Protein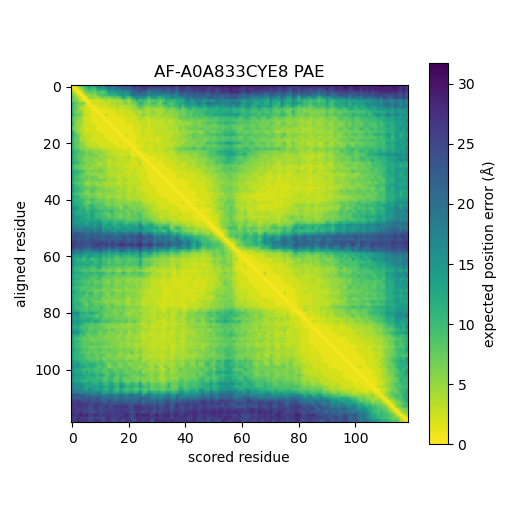 AF-A0A833CYE8-F1 (afdb_monomer)

Solvent-accessible surface area (backbone atoms only — not comparable to full-atom values): 6401 Å² total; per-residue (Å²): 132,84,79,80,53,66,69,59,53,53,52,55,50,51,53,53,52,52,51,49,37,68,75,40,50,71,65,41,51,54,53,53,44,48,51,52,17,51,49,28,34,54,51,10,51,51,29,41,57,52,22,69,75,35,73,89,45,100,53,28,69,58,36,37,53,52,10,52,49,26,33,54,49,11,53,47,28,62,74,38,51,77,55,42,53,48,51,54,49,51,51,49,50,52,51,52,50,53,49,51,51,50,51,53,54,51,53,58,54,52,54,68,72,52,73,80,72,82,124

pLDDT: mean 85.31, std 11.86, range [49.38, 97.56]

Foldseek 3Di:
DDPDDPVVVVVVVVVVVVVVCVVCVPVVLLVVLLVQLVVLLVQLVVLCVVLVVPVPDPCNVVSNVSSVVSNVSSVVCNVCVVVSSVVVVVVVVVVVVVVVVVVVVVVVVVVVVCPPPPD

Nearest PDB structures (foldseek):
  6grj-assembly1_E  TM=7.803E-01  e=1.130E+00  Aeromonas hydrophila
  6grj-assembly1_C  TM=7.762E-01  e=1.433E+00  Aeromonas hydrophila

Radius of gyration: 23.5 Å; Cα contacts (8 Å, |Δi|>4): 65; chains: 1; bounding box: 51×56×57 Å

Mean predicted aligned error: 8.98 Å

Sequence (119 aa):
MKKINISNITGVLFIILGALSIACPFYSSLGIEAFFGALFLFGGIFHLFGSFEEKQRDGYIWNFVVGVLYIIAGVYLLSHPLIGLLFLTILLIALFYAQGILTIIFGFQQRKETQYWVW

Structure (mmCIF, N/CA/C/O backbone):
data_AF-A0A833CYE8-F1
#
_entry.id   AF-A0A833CYE8-F1
#
loop_
_atom_site.group_PDB
_atom_site.id
_atom_site.type_symbol
_atom_site.label_atom_id
_atom_site.label_alt_id
_atom_site.label_comp_id
_atom_site.label_asym_id
_atom_site.label_entity_id
_atom_site.label_seq_id
_atom_site.pdbx_PDB_ins_code
_atom_site.Cartn_x
_atom_site.Cartn_y
_atom_site.Cartn_z
_atom_site.occupancy
_atom_site.B_iso_or_equiv
_atom_site.auth_seq_id
_atom_site.auth_comp_id
_atom_site.auth_asym_id
_atom_site.auth_atom_id
_atom_site.pdbx_PDB_model_num
ATOM 1 N N . MET A 1 1 ? 35.096 -15.757 -27.387 1.00 49.38 1 MET A N 1
ATOM 2 C CA . MET A 1 1 ? 33.702 -15.257 -27.320 1.00 49.38 1 MET A CA 1
ATOM 3 C C . MET A 1 1 ? 33.275 -15.239 -25.855 1.00 49.38 1 MET A C 1
ATOM 5 O O . MET A 1 1 ? 33.282 -16.287 -25.225 1.00 49.38 1 MET A O 1
ATOM 9 N N . LYS A 1 2 ? 33.034 -14.058 -25.270 1.00 63.94 2 LYS A N 1
ATOM 10 C CA . LYS A 1 2 ? 32.739 -13.886 -23.834 1.00 63.94 2 LYS A CA 1
ATOM 11 C C . LYS A 1 2 ? 31.308 -14.383 -23.570 1.00 63.94 2 LYS A C 1
ATOM 13 O O . LYS A 1 2 ? 30.372 -13.794 -24.100 1.00 63.94 2 LYS A O 1
ATOM 18 N N . LYS A 1 3 ? 31.133 -15.482 -22.821 1.00 65.00 3 LYS A N 1
ATOM 19 C CA . LYS A 1 3 ? 29.796 -15.972 -22.432 1.00 65.00 3 LYS A CA 1
ATOM 20 C C . LYS A 1 3 ? 29.113 -14.888 -21.600 1.00 65.00 3 LYS A C 1
ATOM 22 O O . LYS A 1 3 ? 29.616 -14.514 -20.542 1.00 65.00 3 LYS A O 1
ATOM 27 N N . ILE A 1 4 ? 27.999 -14.362 -22.096 1.00 73.44 4 ILE A N 1
ATOM 28 C CA . ILE A 1 4 ? 27.175 -13.426 -21.339 1.00 73.44 4 ILE A CA 1
ATOM 29 C C . ILE A 1 4 ? 26.468 -14.245 -20.255 1.00 73.44 4 ILE A C 1
ATOM 31 O O . ILE A 1 4 ? 25.712 -15.166 -20.557 1.00 73.44 4 ILE A O 1
ATOM 35 N N . ASN A 1 5 ? 26.772 -13.950 -18.992 1.00 82.81 5 ASN A N 1
ATOM 36 C CA . ASN A 1 5 ? 26.171 -14.627 -17.849 1.00 82.81 5 ASN A CA 1
ATOM 37 C C . ASN A 1 5 ? 24.748 -14.108 -17.627 1.00 82.81 5 ASN A C 1
ATOM 39 O O . ASN A 1 5 ? 24.531 -12.897 -17.594 1.00 82.81 5 ASN A O 1
ATOM 43 N N . ILE A 1 6 ? 23.802 -15.026 -17.413 1.00 86.62 6 ILE A N 1
ATOM 44 C CA . ILE A 1 6 ? 22.384 -14.726 -17.157 1.00 86.62 6 ILE A CA 1
ATOM 45 C C . ILE A 1 6 ? 22.202 -13.699 -16.033 1.00 86.62 6 ILE A C 1
ATOM 47 O O . ILE A 1 6 ? 21.418 -12.775 -16.197 1.00 86.62 6 ILE A O 1
ATOM 51 N N . SER A 1 7 ? 22.998 -13.777 -14.959 1.00 85.06 7 SER A N 1
ATOM 52 C CA . SER A 1 7 ? 22.949 -12.814 -13.846 1.00 85.06 7 SER A CA 1
ATOM 53 C C . SER A 1 7 ? 23.147 -11.357 -14.297 1.00 85.06 7 SER A C 1
ATOM 55 O O . SER A 1 7 ? 22.404 -10.467 -13.886 1.00 85.06 7 SER A O 1
ATOM 57 N N . ASN A 1 8 ? 24.086 -11.110 -15.217 1.00 88.69 8 ASN A N 1
ATOM 58 C CA . ASN A 1 8 ? 24.363 -9.758 -15.705 1.00 88.69 8 ASN A CA 1
ATOM 59 C C . ASN A 1 8 ? 23.216 -9.229 -16.577 1.00 88.69 8 ASN A C 1
ATOM 61 O O . ASN A 1 8 ? 22.902 -8.045 -16.514 1.00 88.69 8 ASN A O 1
ATOM 65 N N . ILE A 1 9 ? 22.582 -10.100 -17.369 1.00 91.75 9 ILE A N 1
ATOM 66 C CA . ILE A 1 9 ? 21.418 -9.737 -18.190 1.00 91.75 9 ILE A CA 1
ATOM 67 C C . ILE A 1 9 ? 20.241 -9.383 -17.282 1.00 91.75 9 ILE A C 1
ATOM 69 O O . ILE A 1 9 ? 19.629 -8.336 -17.469 1.00 91.75 9 ILE A O 1
ATOM 73 N N . THR A 1 10 ? 19.961 -10.210 -16.272 1.00 92.88 10 THR A N 1
ATOM 74 C CA . THR A 1 10 ? 18.890 -9.955 -15.302 1.00 92.88 10 THR A CA 1
ATOM 75 C C . THR A 1 10 ? 19.126 -8.641 -14.553 1.00 92.88 10 THR A C 1
ATOM 77 O O . THR A 1 10 ? 18.194 -7.858 -14.386 1.00 92.88 10 THR A O 1
ATOM 80 N N . GLY A 1 11 ? 20.371 -8.352 -14.157 1.00 92.81 11 GLY A N 1
ATOM 81 C CA . GLY A 1 11 ? 20.734 -7.093 -13.502 1.00 92.81 11 GLY A CA 1
ATOM 82 C C . GLY A 1 11 ? 20.474 -5.866 -14.380 1.00 92.81 11 GLY A C 1
ATOM 83 O O . GLY A 1 11 ? 19.814 -4.927 -13.943 1.00 92.81 11 GLY A O 1
ATOM 84 N N . VAL A 1 12 ? 20.924 -5.890 -15.640 1.00 94.81 12 VAL A N 1
ATOM 85 C CA . VAL A 1 12 ? 20.658 -4.800 -16.597 1.00 94.81 12 VAL A CA 1
ATOM 86 C C . VAL A 1 12 ? 19.156 -4.645 -16.850 1.00 94.81 12 VAL A C 1
ATOM 88 O O . VAL A 1 12 ? 18.655 -3.523 -16.888 1.00 94.81 12 VAL A O 1
ATOM 91 N N . LEU A 1 13 ? 18.422 -5.755 -16.957 1.00 94.81 13 LEU A N 1
ATOM 92 C CA . LEU A 1 13 ? 16.974 -5.741 -17.146 1.00 94.81 13 LEU A CA 1
ATOM 93 C C . LEU A 1 13 ? 16.255 -5.064 -15.969 1.00 94.81 13 LEU A C 1
ATOM 95 O O . LEU A 1 13 ? 15.425 -4.188 -16.193 1.00 94.81 13 LEU A O 1
ATOM 99 N N . PHE A 1 14 ? 16.603 -5.405 -14.724 1.00 94.38 14 PHE A N 1
ATOM 100 C CA . PHE A 1 14 ? 16.017 -4.772 -13.538 1.00 94.38 14 PHE A CA 1
ATOM 101 C C . PHE A 1 14 ? 16.328 -3.280 -13.438 1.00 94.38 14 PHE A C 1
ATOM 103 O O . PHE A 1 14 ? 15.458 -2.517 -13.029 1.00 94.38 14 PHE A O 1
ATOM 110 N N . ILE A 1 15 ? 17.528 -2.847 -13.837 1.00 95.56 15 ILE A N 1
ATOM 111 C CA . ILE A 1 15 ? 17.878 -1.419 -13.871 1.00 95.56 15 ILE A CA 1
ATOM 112 C C . ILE A 1 15 ? 16.962 -0.672 -14.846 1.00 95.56 15 ILE A C 1
ATOM 114 O O . ILE A 1 15 ? 16.413 0.371 -14.497 1.00 95.56 15 ILE A O 1
ATOM 118 N N . ILE A 1 16 ? 16.760 -1.219 -16.047 1.00 95.88 16 ILE A N 1
ATOM 119 C CA . ILE A 1 16 ? 15.892 -0.616 -17.067 1.00 95.88 16 ILE A CA 1
ATOM 120 C C . ILE A 1 16 ? 14.437 -0.586 -16.589 1.00 95.88 16 ILE A C 1
ATOM 122 O O . ILE A 1 16 ? 13.782 0.449 -16.693 1.00 95.88 16 ILE A O 1
ATOM 126 N N . LEU A 1 17 ? 13.942 -1.690 -16.023 1.00 93.31 17 LEU A N 1
ATOM 127 C CA . LEU A 1 17 ? 12.590 -1.769 -15.466 1.00 93.31 17 LEU A CA 1
ATOM 128 C C . LEU A 1 17 ? 12.392 -0.775 -14.315 1.00 93.31 17 LEU A C 1
ATOM 130 O O . LEU A 1 17 ? 11.395 -0.064 -14.295 1.00 93.31 17 LEU A O 1
ATOM 134 N N . GLY A 1 18 ? 13.354 -0.666 -13.398 1.00 91.81 18 GLY A N 1
ATOM 135 C CA . GLY A 1 18 ? 13.313 0.304 -12.304 1.00 91.81 18 GLY A CA 1
ATOM 136 C C . GLY A 1 18 ? 13.320 1.751 -12.801 1.00 91.81 18 GLY A C 1
ATOM 137 O O . GLY A 1 18 ? 12.536 2.570 -12.325 1.00 91.81 18 GLY A O 1
ATOM 138 N N . ALA A 1 19 ? 14.145 2.064 -13.804 1.00 95.50 19 ALA A N 1
ATOM 139 C CA . ALA A 1 19 ? 14.166 3.385 -14.426 1.00 95.50 19 ALA A CA 1
ATOM 140 C C . ALA A 1 19 ? 12.829 3.717 -15.114 1.00 95.50 19 ALA A C 1
ATOM 142 O O . ALA A 1 19 ? 12.313 4.822 -14.947 1.00 95.50 19 ALA A O 1
ATOM 143 N N . LEU A 1 20 ? 12.234 2.756 -15.829 1.00 94.00 20 LEU A N 1
ATOM 144 C CA . LEU A 1 20 ? 10.904 2.897 -16.430 1.00 94.00 20 LEU A CA 1
ATOM 145 C C . LEU A 1 20 ? 9.816 3.112 -15.371 1.00 94.00 20 LEU A C 1
ATOM 147 O O . LEU A 1 20 ? 8.956 3.971 -15.555 1.00 94.00 20 LEU A O 1
ATOM 151 N N . SER A 1 21 ? 9.882 2.400 -14.243 1.00 92.56 21 SER A N 1
ATOM 152 C CA . SER A 1 21 ? 8.952 2.585 -13.126 1.00 92.56 21 SER A CA 1
ATOM 153 C C . SER A 1 21 ? 9.010 4.000 -12.540 1.00 92.56 21 SER A C 1
ATOM 155 O O . SER A 1 21 ? 7.973 4.562 -12.185 1.00 92.56 21 SER A O 1
ATOM 157 N N . ILE A 1 22 ? 10.201 4.602 -12.463 1.00 94.38 22 ILE A N 1
ATOM 158 C CA . ILE A 1 22 ? 10.366 5.992 -12.011 1.00 94.38 22 ILE A CA 1
ATOM 159 C C . ILE A 1 22 ? 9.843 6.972 -13.070 1.00 94.38 22 ILE A C 1
ATOM 161 O O . ILE A 1 22 ? 9.173 7.945 -12.729 1.00 94.38 22 ILE A O 1
ATOM 165 N N . ALA A 1 23 ? 10.120 6.716 -14.352 1.00 96.00 23 ALA A N 1
ATOM 166 C CA . ALA A 1 23 ? 9.686 7.576 -15.453 1.00 96.00 23 ALA A CA 1
ATOM 167 C C . ALA A 1 23 ? 8.157 7.583 -15.643 1.00 96.00 23 ALA A C 1
ATOM 169 O O . ALA A 1 23 ? 7.583 8.597 -16.038 1.00 96.00 23 ALA A O 1
ATOM 170 N N . CYS A 1 24 ? 7.490 6.464 -15.352 1.00 93.50 24 CYS A N 1
ATOM 171 C CA . CYS A 1 24 ? 6.047 6.297 -15.484 1.00 93.50 24 CYS A CA 1
ATOM 172 C C . CYS A 1 24 ? 5.400 5.959 -14.127 1.00 93.50 24 CYS A C 1
ATOM 174 O O . CYS A 1 24 ? 4.981 4.818 -13.906 1.00 93.50 24 CYS A O 1
ATOM 176 N N . PRO A 1 25 ? 5.256 6.947 -13.222 1.00 88.06 25 PRO A N 1
ATOM 177 C CA . PRO A 1 25 ? 4.800 6.710 -11.853 1.00 88.06 25 PRO A CA 1
ATOM 178 C C . PRO A 1 25 ? 3.381 6.138 -11.784 1.00 88.06 25 PRO A C 1
ATOM 180 O O . PRO A 1 25 ? 3.106 5.317 -10.919 1.00 88.06 25 PRO A O 1
ATOM 183 N N . PHE A 1 26 ? 2.498 6.497 -12.721 1.00 87.56 26 PHE A N 1
ATOM 184 C CA . PHE A 1 26 ? 1.115 6.009 -12.743 1.00 87.56 26 PHE A CA 1
ATOM 185 C C . PHE A 1 26 ? 1.024 4.474 -12.805 1.00 87.56 26 PHE A C 1
ATOM 187 O O . PHE A 1 26 ? 0.310 3.862 -12.014 1.00 87.56 26 PHE A O 1
ATOM 194 N N . TYR A 1 27 ? 1.795 3.838 -13.692 1.00 88.19 27 TYR A N 1
ATOM 195 C CA . TYR A 1 27 ? 1.817 2.376 -13.813 1.00 88.19 27 TYR A CA 1
ATOM 196 C C . TYR A 1 27 ? 2.487 1.709 -12.609 1.00 88.19 27 TYR A C 1
ATOM 198 O O . TYR A 1 27 ? 2.051 0.649 -12.163 1.00 88.19 27 TYR A O 1
ATOM 206 N N . SER A 1 28 ? 3.507 2.352 -12.042 1.00 89.81 28 SER A N 1
ATOM 207 C CA . SER A 1 28 ? 4.148 1.889 -10.809 1.00 89.81 28 SER A CA 1
ATOM 208 C C . SER A 1 28 ? 3.188 1.899 -9.624 1.00 89.81 28 SER A C 1
ATOM 210 O O . SER A 1 28 ? 3.174 0.954 -8.835 1.00 89.81 28 SER A O 1
ATOM 212 N N . SER A 1 29 ? 2.348 2.930 -9.508 1.00 89.56 29 SER A N 1
ATOM 213 C CA . SER A 1 29 ? 1.367 3.026 -8.429 1.00 89.56 29 SER A CA 1
ATOM 214 C C . SER A 1 29 ? 0.280 1.951 -8.525 1.00 89.56 29 SER A C 1
ATOM 216 O O . SER A 1 29 ? -0.108 1.419 -7.489 1.00 89.56 29 SER A O 1
ATOM 218 N N . LEU A 1 30 ? -0.134 1.549 -9.735 1.00 90.62 30 LEU A N 1
ATOM 219 C CA . LEU A 1 30 ? -1.022 0.389 -9.929 1.00 90.62 30 LEU A CA 1
ATOM 220 C C . LEU A 1 30 ? -0.381 -0.916 -9.428 1.00 90.62 30 LEU A C 1
ATOM 222 O O . LEU A 1 30 ? -1.056 -1.766 -8.852 1.00 90.62 30 LEU A O 1
ATOM 226 N N . GLY A 1 31 ? 0.934 -1.076 -9.612 1.00 90.25 31 GLY A N 1
ATOM 227 C CA . GLY A 1 31 ? 1.673 -2.231 -9.095 1.00 90.25 31 GLY A CA 1
ATOM 228 C C . GLY A 1 31 ? 1.703 -2.279 -7.565 1.00 90.25 31 GLY A C 1
ATOM 229 O O . GLY A 1 31 ? 1.475 -3.336 -6.975 1.00 90.25 31 GLY A O 1
ATOM 230 N N . ILE A 1 32 ? 1.937 -1.131 -6.919 1.00 90.25 32 ILE A N 1
ATOM 231 C CA . ILE A 1 32 ? 1.879 -0.999 -5.454 1.00 90.25 32 ILE A CA 1
ATOM 232 C C . ILE A 1 32 ? 0.481 -1.355 -4.957 1.00 90.25 32 ILE A C 1
ATOM 234 O O . ILE A 1 32 ? 0.326 -2.124 -4.015 1.00 90.25 32 ILE A O 1
ATOM 238 N N . GLU A 1 33 ? -0.545 -0.831 -5.606 1.00 90.94 33 GLU A N 1
ATOM 239 C CA . GLU A 1 33 ? -1.914 -1.106 -5.218 1.00 90.94 33 GLU A CA 1
ATOM 240 C C . GLU A 1 33 ? -2.280 -2.590 -5.336 1.00 90.94 33 GLU A C 1
ATOM 242 O O . GLU A 1 33 ? -2.840 -3.157 -4.398 1.00 90.94 33 GLU A O 1
ATOM 247 N N . ALA A 1 34 ? -1.922 -3.241 -6.445 1.00 90.38 34 ALA A N 1
ATOM 248 C CA . ALA A 1 34 ? -2.148 -4.672 -6.615 1.00 90.38 34 ALA A CA 1
ATOM 249 C C . ALA A 1 34 ? -1.447 -5.489 -5.517 1.00 90.38 34 ALA A C 1
ATOM 251 O O . ALA A 1 34 ? -2.007 -6.460 -5.003 1.00 90.38 34 ALA A O 1
ATOM 252 N N . PHE A 1 35 ? -0.249 -5.064 -5.105 1.00 91.81 35 PHE A N 1
ATOM 253 C CA . PHE A 1 35 ? 0.463 -5.655 -3.977 1.00 91.81 35 PHE A CA 1
ATOM 254 C C . PHE A 1 35 ? -0.311 -5.495 -2.657 1.00 91.81 35 PHE A C 1
ATOM 256 O O . PHE A 1 35 ? -0.490 -6.477 -1.937 1.00 91.81 35 PHE A O 1
ATOM 263 N N . PHE A 1 36 ? -0.848 -4.307 -2.360 1.00 90.81 36 PHE A N 1
ATOM 264 C CA . PHE A 1 36 ? -1.706 -4.093 -1.185 1.00 90.81 36 PHE A CA 1
ATOM 265 C C . PHE A 1 36 ? -3.013 -4.900 -1.244 1.00 90.81 36 PHE A C 1
ATOM 267 O O . PHE A 1 36 ? -3.412 -5.486 -0.238 1.00 90.81 36 PHE A O 1
ATOM 274 N N . GLY A 1 37 ? -3.653 -4.997 -2.412 1.00 90.88 37 GLY A N 1
ATOM 275 C CA . GLY A 1 37 ? -4.837 -5.836 -2.616 1.00 90.88 37 GLY A CA 1
ATOM 276 C C . GLY A 1 37 ? -4.554 -7.311 -2.320 1.00 90.88 37 GLY A C 1
ATOM 277 O O . GLY A 1 37 ? -5.318 -7.961 -1.606 1.00 90.88 37 GLY A O 1
ATOM 278 N N . ALA A 1 38 ? -3.410 -7.824 -2.782 1.00 92.88 38 ALA A N 1
ATOM 279 C CA . ALA A 1 38 ? -2.961 -9.174 -2.459 1.00 92.88 38 ALA A CA 1
ATOM 280 C C . ALA A 1 38 ? -2.711 -9.353 -0.952 1.00 92.88 38 ALA A C 1
ATOM 282 O O . ALA A 1 38 ? -3.157 -10.347 -0.378 1.00 92.88 38 ALA A O 1
ATOM 283 N N . LEU A 1 39 ? -2.061 -8.389 -0.288 1.00 92.88 39 LEU A N 1
ATOM 284 C CA . LEU A 1 39 ? -1.860 -8.424 1.165 1.00 92.88 39 LEU A CA 1
ATOM 285 C C . LEU A 1 39 ? -3.183 -8.478 1.933 1.00 92.88 39 LEU A C 1
ATOM 287 O O . LEU A 1 39 ? -3.285 -9.231 2.897 1.00 92.88 39 LEU A O 1
ATOM 291 N N . PHE A 1 40 ? -4.204 -7.731 1.507 1.00 91.06 40 PHE A N 1
ATOM 292 C CA . PHE A 1 40 ? -5.529 -7.794 2.125 1.00 91.06 40 PHE A CA 1
ATOM 293 C C . PHE A 1 40 ? -6.218 -9.138 1.916 1.00 91.06 40 PHE A C 1
ATOM 295 O O . PHE A 1 40 ? -6.810 -9.655 2.863 1.00 91.06 40 PHE A O 1
ATOM 302 N N . LEU A 1 41 ? -6.082 -9.756 0.740 1.00 92.56 41 LEU A N 1
ATOM 303 C CA . LEU A 1 41 ? -6.576 -11.117 0.528 1.00 92.56 41 LEU A CA 1
ATOM 304 C C . LEU A 1 41 ? -5.883 -12.119 1.454 1.00 92.56 41 LEU A C 1
ATOM 306 O O . LEU A 1 41 ? -6.562 -12.859 2.162 1.00 9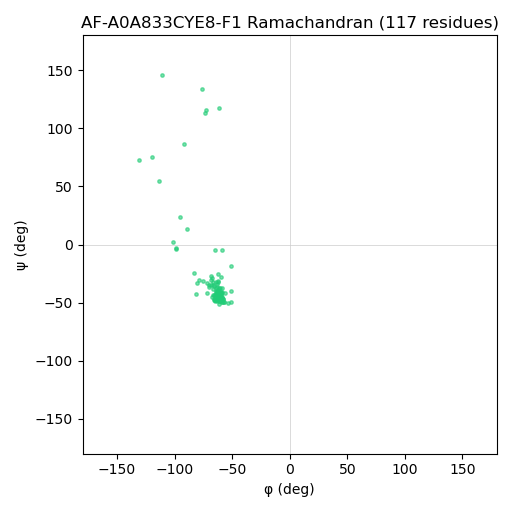2.56 41 LEU A O 1
ATOM 310 N N . PHE A 1 42 ? -4.548 -12.121 1.495 1.00 92.56 42 PHE A N 1
ATOM 311 C CA . PHE A 1 42 ? -3.799 -13.019 2.375 1.00 92.56 42 PHE A CA 1
ATOM 312 C C . PHE A 1 42 ? -4.123 -12.762 3.849 1.00 92.56 42 PHE A C 1
ATOM 314 O O . PHE A 1 42 ? -4.413 -13.705 4.581 1.00 92.56 42 PHE A O 1
ATOM 321 N N . GLY A 1 43 ? -4.148 -11.501 4.279 1.00 89.81 43 GLY A N 1
ATOM 322 C CA . GLY A 1 43 ? -4.506 -11.114 5.643 1.00 89.81 43 GLY A CA 1
ATOM 323 C C . GLY A 1 43 ? -5.919 -11.551 6.028 1.00 89.81 43 GLY A C 1
ATOM 324 O O . GLY A 1 43 ? -6.115 -12.093 7.112 1.00 89.81 43 GLY A O 1
ATOM 325 N N . GLY A 1 44 ? -6.888 -11.402 5.122 1.00 87.94 44 GLY A N 1
ATOM 326 C CA . GLY A 1 44 ? -8.259 -11.869 5.322 1.00 87.94 44 GLY A CA 1
ATOM 327 C C . GLY A 1 44 ? -8.351 -13.388 5.444 1.00 87.94 44 GLY A C 1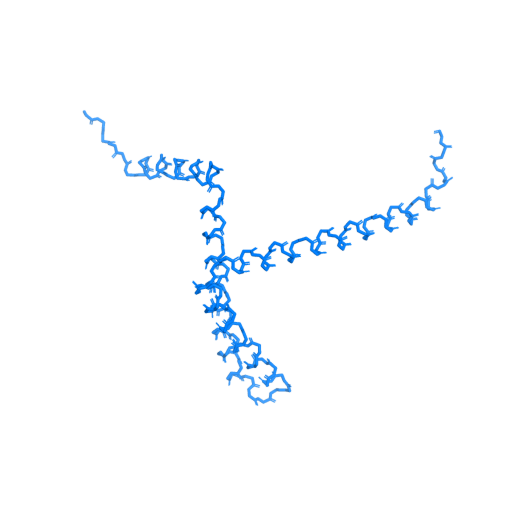
ATOM 328 O O . GLY A 1 44 ? -9.042 -13.895 6.324 1.00 87.94 44 GLY A O 1
ATOM 329 N N . ILE A 1 45 ? -7.587 -14.120 4.629 1.00 89.25 45 ILE A N 1
ATOM 330 C CA . ILE A 1 45 ? -7.472 -15.579 4.723 1.00 89.25 45 ILE A CA 1
ATOM 331 C C . ILE A 1 45 ? -6.910 -15.992 6.093 1.00 89.25 45 ILE A C 1
ATOM 333 O O . ILE A 1 45 ? -7.496 -16.849 6.753 1.00 89.25 45 ILE A O 1
ATOM 337 N N . PHE A 1 46 ? -5.827 -15.361 6.562 1.00 86.94 46 PHE A N 1
ATOM 338 C CA . PHE A 1 46 ? -5.266 -15.633 7.891 1.00 86.94 46 PHE A CA 1
ATOM 339 C C . PHE A 1 46 ? -6.244 -15.297 9.022 1.00 86.94 46 PHE A C 1
ATOM 341 O O . PHE A 1 46 ? -6.382 -16.087 9.952 1.00 86.94 46 PHE A O 1
ATOM 348 N N . HIS A 1 47 ? -6.962 -14.175 8.928 1.00 85.19 47 HIS A N 1
ATOM 349 C CA . HIS A 1 47 ? -8.005 -13.805 9.887 1.00 85.19 47 HIS A CA 1
ATOM 350 C C . HIS A 1 47 ? -9.132 -14.848 9.942 1.00 85.19 47 HIS A C 1
ATOM 352 O O . HIS A 1 47 ? -9.562 -15.241 11.027 1.00 85.19 47 HIS A O 1
ATOM 358 N N . LEU A 1 48 ? -9.584 -15.346 8.786 1.00 84.44 48 LEU A N 1
ATOM 359 C CA . LEU A 1 48 ? -10.592 -16.401 8.728 1.00 84.44 48 LEU A CA 1
ATOM 360 C C . LEU A 1 48 ? -10.076 -17.705 9.336 1.00 84.44 48 LEU A C 1
ATOM 362 O O . LEU A 1 48 ? -10.759 -18.275 10.183 1.00 84.44 48 LEU A O 1
ATOM 366 N N . PHE A 1 49 ? -8.875 -18.158 8.970 1.00 83.62 49 PHE A N 1
ATOM 367 C CA . PHE A 1 49 ? -8.292 -19.372 9.548 1.00 83.62 49 PHE A CA 1
ATOM 368 C C . PHE A 1 49 ? -8.089 -19.256 11.063 1.00 83.62 49 PHE A C 1
ATOM 370 O O . PHE A 1 49 ? -8.501 -20.155 11.792 1.00 83.62 49 PHE A O 1
ATOM 377 N N . GLY A 1 50 ? -7.567 -18.127 11.548 1.00 75.44 50 GLY A N 1
ATOM 378 C CA . GLY A 1 50 ? -7.406 -17.869 12.981 1.00 75.44 50 GLY A CA 1
ATOM 379 C C . GLY A 1 50 ? -8.738 -17.797 13.733 1.00 75.44 50 GLY A C 1
ATOM 380 O O . GLY A 1 50 ? -8.831 -18.243 14.874 1.00 75.44 50 GLY A O 1
ATOM 381 N N . SER A 1 51 ? -9.811 -17.323 13.088 1.00 73.50 51 SER A N 1
ATOM 382 C CA . SER A 1 51 ? -11.144 -17.334 13.701 1.00 73.50 51 SER A CA 1
ATOM 383 C C . SER A 1 51 ? -11.638 -18.760 13.976 1.00 73.50 51 SER A C 1
ATOM 385 O O . SER A 1 51 ? -12.266 -19.003 15.003 1.00 73.50 51 SER A O 1
ATOM 387 N N . PHE A 1 52 ? -11.304 -19.742 13.132 1.00 68.88 52 PHE A N 1
ATOM 388 C CA . PHE A 1 52 ? -11.719 -21.128 13.365 1.00 68.88 52 PHE A CA 1
ATOM 389 C C . PHE A 1 52 ? -11.030 -21.776 14.575 1.00 68.88 52 PHE A C 1
ATOM 391 O O . PHE A 1 52 ? -11.641 -22.645 15.202 1.00 68.88 52 PHE A O 1
ATOM 398 N N . GLU A 1 53 ? -9.821 -21.337 14.935 1.00 66.06 53 GLU A N 1
ATOM 399 C CA . GLU A 1 53 ? -9.088 -21.815 16.117 1.00 66.06 53 GLU A CA 1
ATOM 400 C C . GLU A 1 53 ? -9.591 -21.171 17.423 1.00 66.06 53 GLU A C 1
ATOM 402 O O . GLU A 1 53 ? -9.622 -21.822 18.466 1.00 66.06 53 GLU A O 1
ATOM 407 N N . GLU A 1 54 ? -10.080 -19.927 17.375 1.00 60.88 54 GLU A N 1
ATOM 408 C CA . GLU A 1 54 ? -10.538 -19.163 18.549 1.00 60.88 54 GLU A CA 1
ATOM 409 C C . GLU A 1 54 ? -12.051 -19.238 18.821 1.00 60.88 54 GLU A C 1
ATOM 411 O O . GLU A 1 54 ? -12.604 -18.385 19.518 1.00 60.88 54 GLU A O 1
ATOM 416 N N . LYS A 1 55 ? -12.744 -20.283 18.349 1.00 60.09 55 LYS A N 1
ATOM 417 C CA . LYS A 1 55 ? -14.199 -20.483 18.551 1.00 60.09 55 LYS A CA 1
ATOM 418 C C . LYS A 1 55 ? -14.695 -20.370 20.007 1.00 60.09 55 LYS A C 1
ATOM 420 O O . LYS A 1 55 ? -15.893 -20.209 20.210 1.00 60.09 55 LYS A O 1
ATOM 425 N N . GLN A 1 56 ? -13.817 -20.478 21.008 1.00 60.78 56 GLN A N 1
ATOM 426 C CA . GLN A 1 56 ? -14.151 -20.399 22.440 1.00 60.78 56 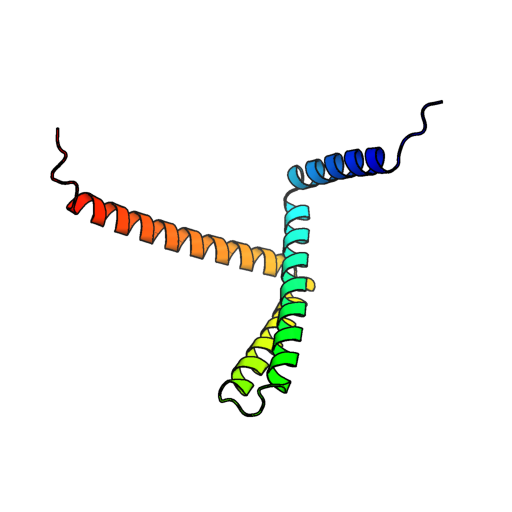GLN A CA 1
ATOM 427 C C . GLN A 1 56 ? -13.821 -19.046 23.104 1.00 60.78 56 GLN A C 1
ATOM 429 O O . GLN A 1 56 ? -14.016 -18.903 24.309 1.00 60.78 56 GLN A O 1
ATOM 434 N N . ARG A 1 57 ? -13.320 -18.051 22.359 1.00 61.03 57 ARG A N 1
ATOM 435 C CA . ARG A 1 57 ? -12.903 -16.743 22.892 1.00 61.03 57 ARG A CA 1
ATOM 436 C C . ARG A 1 57 ? -13.848 -15.630 22.429 1.00 61.03 57 ARG A C 1
ATOM 438 O O . ARG A 1 57 ? -14.311 -15.638 21.291 1.00 61.03 57 ARG A O 1
ATOM 445 N N . ASP A 1 58 ? -14.057 -14.627 23.283 1.00 66.88 58 ASP A N 1
ATOM 446 C CA . ASP A 1 58 ? -14.987 -13.490 23.093 1.00 66.88 58 ASP A CA 1
ATOM 447 C C . ASP A 1 58 ? -14.715 -12.617 21.839 1.00 66.88 58 ASP A C 1
ATOM 449 O O . ASP A 1 58 ? -15.473 -11.708 21.513 1.00 66.88 58 ASP A O 1
ATOM 453 N N . GLY A 1 59 ? -13.635 -12.894 21.099 1.00 73.94 59 GLY A N 1
ATOM 454 C CA . GLY A 1 59 ? -13.240 -12.193 19.875 1.00 73.94 59 GLY A CA 1
ATOM 455 C C . GLY A 1 59 ? -13.627 -12.881 18.560 1.00 73.94 59 GLY A C 1
ATOM 456 O O . GLY A 1 59 ? -13.375 -12.304 17.504 1.00 73.94 59 GLY A O 1
ATOM 457 N N . TYR A 1 60 ? -14.233 -14.078 18.584 1.00 79.56 60 TYR A N 1
ATOM 458 C CA . TYR A 1 60 ? -14.509 -14.875 17.374 1.00 79.56 60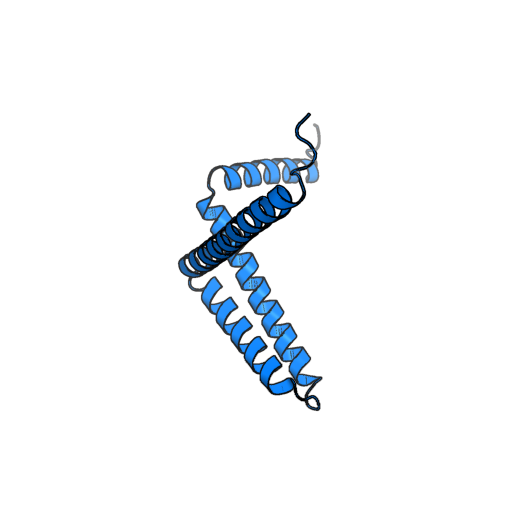 TYR A CA 1
ATOM 459 C C . TYR A 1 60 ? -15.288 -14.104 16.298 1.00 79.56 60 TYR A C 1
ATOM 461 O O . TYR A 1 60 ? -14.879 -14.050 15.137 1.00 79.56 60 TYR A O 1
ATOM 469 N N . ILE A 1 61 ? -16.402 -13.476 16.690 1.00 83.31 61 ILE A N 1
ATOM 470 C CA . ILE A 1 61 ? -17.295 -12.761 15.765 1.00 83.31 61 ILE A CA 1
ATOM 471 C C . ILE A 1 61 ? -16.562 -11.570 15.145 1.00 83.31 61 ILE A C 1
ATOM 473 O O . ILE A 1 61 ? -16.649 -11.349 13.940 1.00 83.31 61 ILE A O 1
ATOM 477 N N . TRP A 1 62 ? -15.801 -10.834 15.957 1.00 84.50 62 TRP A N 1
ATOM 478 C CA . TRP A 1 62 ? -15.010 -9.704 15.482 1.00 84.50 62 TRP A CA 1
ATOM 479 C C . TRP A 1 62 ? -13.937 -10.154 14.490 1.00 84.50 62 TRP A C 1
ATOM 481 O O . TRP A 1 62 ? -13.813 -9.580 13.412 1.00 84.50 62 TRP A O 1
ATOM 491 N N . ASN A 1 63 ? -13.214 -11.228 14.814 1.00 84.81 63 ASN A N 1
ATOM 492 C CA . ASN A 1 63 ? -12.152 -11.764 13.972 1.00 84.81 63 ASN A CA 1
ATOM 493 C C . ASN A 1 63 ? -12.687 -12.249 12.612 1.00 84.81 63 ASN A C 1
ATOM 495 O O . ASN A 1 63 ? -12.110 -11.946 11.567 1.00 84.81 63 ASN A O 1
ATOM 499 N N . PHE A 1 64 ? -13.838 -12.929 12.621 1.00 86.25 64 PHE A N 1
ATOM 500 C CA . PHE A 1 64 ? -14.524 -13.376 11.412 1.00 86.25 64 PHE A CA 1
ATOM 501 C C . PHE A 1 64 ? -14.995 -12.199 10.547 1.00 86.25 64 PHE A C 1
ATOM 503 O O . PHE A 1 64 ? -14.727 -12.171 9.347 1.00 86.25 64 PHE A O 1
ATOM 510 N N . VAL A 1 65 ? -15.651 -11.197 11.146 1.00 89.81 65 VAL A N 1
ATOM 511 C CA . VAL A 1 65 ? -16.125 -9.999 10.428 1.00 89.81 65 VAL A CA 1
ATOM 512 C C . VAL A 1 65 ? -14.957 -9.234 9.810 1.00 89.81 65 VAL A C 1
ATOM 514 O O . VAL A 1 65 ? -15.024 -8.864 8.639 1.00 89.81 65 VAL A O 1
ATOM 517 N N . VAL A 1 66 ? -13.867 -9.041 10.558 1.00 90.00 66 VAL A N 1
ATOM 518 C CA . VAL A 1 66 ? -12.654 -8.389 10.047 1.00 90.00 66 VAL A CA 1
ATOM 519 C C . VAL A 1 66 ? -12.043 -9.200 8.902 1.00 90.00 66 VAL A C 1
ATOM 521 O O . VAL A 1 66 ? -11.723 -8.623 7.868 1.00 90.00 66 VAL A O 1
ATOM 524 N N . GLY A 1 67 ? -11.955 -10.528 9.020 1.00 89.50 67 GLY A N 1
ATOM 525 C CA . GLY A 1 67 ? -11.456 -11.392 7.946 1.00 89.50 67 GLY A CA 1
ATOM 526 C C . GLY A 1 67 ? -12.272 -11.288 6.658 1.00 89.50 67 GLY A C 1
ATOM 527 O O . GLY A 1 67 ? -11.708 -11.101 5.579 1.00 89.50 67 GLY A O 1
ATOM 528 N N . VAL A 1 68 ? -13.604 -11.326 6.765 1.00 91.56 68 VAL A N 1
ATOM 529 C CA . VAL A 1 68 ? -14.506 -11.135 5.618 1.00 91.56 68 VAL A CA 1
ATOM 530 C C . VAL A 1 68 ? -14.327 -9.746 5.003 1.00 91.56 68 VAL A C 1
ATOM 532 O O . VAL A 1 68 ? -14.212 -9.633 3.783 1.00 91.56 68 VAL A O 1
ATOM 535 N N . LEU A 1 69 ? -14.249 -8.693 5.823 1.00 93.00 69 LEU A N 1
ATOM 536 C CA . LEU A 1 69 ? -14.013 -7.328 5.346 1.00 93.00 69 LEU A CA 1
ATOM 537 C C . LEU A 1 69 ? -12.686 -7.205 4.593 1.00 93.00 69 LEU A C 1
ATOM 539 O O . LEU A 1 69 ? -12.655 -6.576 3.540 1.00 93.00 69 LEU A O 1
ATOM 543 N N . TYR A 1 70 ? -11.618 -7.832 5.087 1.00 91.06 70 TYR A N 1
ATOM 544 C CA . TYR A 1 70 ? -10.315 -7.849 4.419 1.00 91.06 70 TYR A CA 1
ATOM 545 C C . TYR A 1 70 ? -10.378 -8.527 3.048 1.00 91.06 70 TYR A C 1
ATOM 547 O O . TYR A 1 70 ? -9.828 -8.002 2.082 1.00 91.06 70 TYR A O 1
ATOM 555 N N . ILE A 1 71 ? -11.091 -9.652 2.930 1.00 91.81 71 ILE A N 1
ATOM 556 C CA . ILE A 1 71 ? -11.268 -10.327 1.637 1.00 91.81 71 ILE A CA 1
ATOM 557 C C . ILE A 1 71 ? -12.072 -9.454 0.676 1.00 91.81 71 ILE A C 1
ATOM 559 O O . ILE A 1 71 ? -11.650 -9.263 -0.463 1.00 91.81 71 ILE A O 1
ATOM 563 N N . ILE A 1 72 ? -13.199 -8.891 1.123 1.00 93.06 72 ILE A N 1
ATOM 564 C CA . ILE A 1 72 ? -14.027 -8.007 0.291 1.00 93.06 72 ILE A CA 1
ATOM 565 C C . ILE A 1 72 ? -13.208 -6.801 -0.171 1.00 93.06 72 ILE A C 1
ATOM 567 O O . ILE A 1 72 ? -13.211 -6.483 -1.358 1.00 93.06 72 ILE A O 1
ATOM 571 N N . ALA A 1 73 ? -12.469 -6.167 0.742 1.00 89.25 73 ALA A N 1
ATOM 572 C CA . ALA A 1 73 ? -11.595 -5.049 0.423 1.00 89.25 73 ALA A CA 1
ATOM 573 C C . ALA A 1 73 ? -10.520 -5.455 -0.595 1.00 89.25 73 ALA A C 1
ATOM 575 O O . ALA A 1 73 ? -10.365 -4.777 -1.605 1.00 89.25 73 ALA A O 1
ATOM 576 N N . GLY A 1 74 ? -9.833 -6.582 -0.387 1.00 88.62 74 GLY A N 1
ATOM 577 C CA . GLY A 1 74 ? -8.817 -7.091 -1.310 1.00 88.62 74 GLY A CA 1
ATOM 578 C C . GLY A 1 74 ? -9.367 -7.365 -2.713 1.00 88.62 74 GLY A C 1
ATOM 579 O O . GLY A 1 74 ? -8.789 -6.910 -3.698 1.00 88.62 74 GLY A O 1
ATOM 580 N N . VAL A 1 75 ? -10.523 -8.031 -2.822 1.00 92.19 75 VAL A N 1
ATOM 581 C CA . VAL A 1 75 ? -11.199 -8.264 -4.113 1.00 92.19 75 VAL A CA 1
ATOM 582 C C . VAL A 1 75 ? -11.602 -6.942 -4.768 1.00 92.19 75 VAL A C 1
ATOM 584 O O . VAL A 1 75 ? -11.422 -6.769 -5.976 1.00 92.19 75 VAL A O 1
ATOM 587 N N . TYR A 1 76 ? -12.133 -6.000 -3.988 1.00 90.56 76 TYR A N 1
ATOM 588 C CA . TYR A 1 76 ? -12.590 -4.711 -4.495 1.00 90.56 76 TYR A CA 1
ATOM 589 C C . TYR A 1 76 ? -11.434 -3.850 -5.016 1.00 90.56 76 TYR A C 1
ATOM 591 O O . TYR A 1 76 ? -11.544 -3.309 -6.114 1.00 90.56 76 TYR A O 1
ATOM 599 N N . LEU A 1 77 ? -10.315 -3.792 -4.284 1.00 88.38 77 LEU A N 1
ATOM 600 C CA . LEU A 1 77 ? -9.083 -3.121 -4.711 1.00 88.38 77 LEU A CA 1
ATOM 601 C C . LEU A 1 77 ? -8.553 -3.704 -6.026 1.00 88.38 77 LEU A C 1
ATOM 603 O O . LEU A 1 77 ? -8.257 -2.961 -6.955 1.00 88.38 77 LEU A O 1
ATOM 607 N N . LEU A 1 78 ? -8.493 -5.034 -6.145 1.00 88.06 78 LEU A N 1
ATOM 608 C CA . LEU A 1 78 ? -8.012 -5.682 -7.371 1.00 88.06 78 LEU A CA 1
ATOM 609 C C . LEU A 1 78 ? -8.960 -5.495 -8.563 1.00 88.06 78 LEU A C 1
ATOM 611 O O . LEU A 1 78 ? -8.508 -5.457 -9.705 1.00 88.06 78 LEU A O 1
ATOM 615 N N . SER A 1 79 ? -10.265 -5.372 -8.311 1.00 90.38 79 SER A N 1
ATOM 616 C CA . SER A 1 79 ? -11.269 -5.154 -9.362 1.00 90.38 79 SER A CA 1
ATOM 617 C C . SER A 1 79 ? -11.341 -3.691 -9.809 1.00 90.38 79 SER A C 1
ATOM 619 O O . SER A 1 79 ? -11.615 -3.418 -10.975 1.00 90.38 79 SER A O 1
ATOM 621 N N . HIS A 1 80 ? -11.098 -2.747 -8.893 1.00 89.81 80 HIS A N 1
ATOM 622 C CA . HIS A 1 80 ? -11.182 -1.306 -9.134 1.00 89.81 80 HIS A CA 1
ATOM 623 C C . HIS A 1 80 ? -9.930 -0.578 -8.627 1.00 89.81 80 HIS A C 1
ATOM 625 O O . HIS A 1 80 ? -10.009 0.174 -7.648 1.00 89.81 80 HIS A O 1
ATOM 631 N N . PRO A 1 81 ? -8.792 -0.722 -9.325 1.00 83.69 81 PRO A N 1
ATOM 632 C CA . PRO A 1 81 ? -7.534 -0.160 -8.856 1.00 83.69 81 PRO A CA 1
ATOM 633 C C . PRO A 1 81 ? -7.559 1.385 -8.751 1.00 83.69 81 PRO A C 1
ATOM 635 O O . PRO A 1 81 ? -7.038 2.037 -7.856 1.00 83.69 81 PRO A O 1
ATOM 638 N N . LEU A 1 82 ? -8.313 2.070 -9.608 1.00 88.56 82 LEU A N 1
ATOM 639 C CA . LEU A 1 82 ? -8.407 3.533 -9.485 1.00 88.56 82 LEU A CA 1
ATOM 640 C C . LEU A 1 82 ? -8.962 3.994 -8.122 1.00 88.56 82 LEU A C 1
ATOM 642 O O . LEU A 1 82 ? -8.619 5.076 -7.647 1.00 88.56 82 LEU A O 1
ATOM 646 N N . ILE A 1 83 ? -9.792 3.174 -7.478 1.00 87.06 83 ILE A N 1
ATOM 647 C CA . ILE A 1 83 ? -10.396 3.500 -6.189 1.00 87.06 83 ILE A CA 1
ATOM 648 C C . ILE A 1 83 ? -9.420 3.226 -5.044 1.00 87.06 83 ILE A C 1
ATOM 650 O O . ILE A 1 83 ? -9.318 4.052 -4.137 1.00 87.06 83 ILE A O 1
ATOM 654 N N . GLY A 1 84 ? -8.683 2.114 -5.067 1.00 85.62 84 GL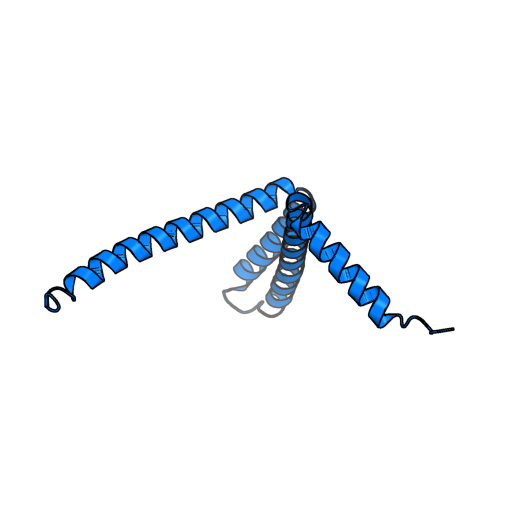Y A N 1
ATOM 655 C CA . GLY A 1 84 ? -7.731 1.813 -4.000 1.00 85.62 84 GLY A CA 1
ATOM 656 C C . GLY A 1 84 ? -6.543 2.777 -3.998 1.00 85.62 84 GLY A C 1
ATOM 657 O O . GLY A 1 84 ? -6.138 3.234 -2.928 1.00 85.62 84 GLY A O 1
ATOM 658 N N . LEU A 1 85 ? -6.087 3.221 -5.173 1.00 89.69 85 LEU A N 1
ATOM 659 C CA . LEU A 1 85 ? -5.172 4.360 -5.331 1.00 89.69 85 LEU A CA 1
ATOM 660 C C . LEU A 1 85 ? -5.650 5.619 -4.590 1.00 89.69 85 LEU A C 1
ATOM 662 O O . LEU A 1 85 ? -4.888 6.232 -3.835 1.00 89.69 85 LEU A O 1
ATOM 666 N N . LEU A 1 86 ? -6.914 6.006 -4.783 1.00 91.06 86 LEU A N 1
ATOM 667 C CA . LEU A 1 86 ? -7.506 7.162 -4.104 1.00 91.06 86 LEU A CA 1
ATOM 668 C C . LEU A 1 86 ? -7.605 6.943 -2.594 1.00 91.06 86 LEU A C 1
ATOM 670 O O . LEU A 1 86 ? -7.241 7.840 -1.836 1.00 91.06 86 LEU A O 1
ATOM 674 N N . PHE A 1 87 ? -8.035 5.761 -2.148 1.00 89.25 87 PHE A N 1
ATOM 675 C CA . PHE A 1 87 ? -8.099 5.428 -0.723 1.00 89.25 87 PHE A CA 1
ATOM 676 C C . PHE A 1 87 ? -6.732 5.542 -0.049 1.00 89.25 87 PHE A C 1
ATOM 678 O O . PHE A 1 87 ? -6.621 6.205 0.981 1.00 89.25 87 PHE A O 1
ATOM 685 N N . LEU A 1 88 ? -5.691 4.947 -0.638 1.00 88.31 88 LEU A N 1
ATOM 686 C CA . LEU A 1 88 ? -4.327 5.017 -0.110 1.00 88.31 88 LEU A CA 1
ATOM 687 C C . LEU A 1 88 ? -3.809 6.459 -0.077 1.00 88.31 88 LEU A C 1
ATOM 689 O O . LEU A 1 88 ? -3.174 6.869 0.893 1.00 88.31 88 LEU A O 1
ATOM 693 N N . THR A 1 89 ? -4.129 7.251 -1.100 1.00 91.88 89 THR A N 1
ATOM 694 C CA . THR A 1 89 ? -3.742 8.664 -1.163 1.00 91.88 89 THR A CA 1
ATOM 695 C C . THR A 1 89 ? -4.437 9.481 -0.075 1.00 91.88 89 THR A C 1
ATOM 697 O O . THR A 1 89 ? -3.780 10.219 0.654 1.00 91.88 89 THR A O 1
ATOM 700 N N . ILE A 1 90 ? -5.754 9.328 0.085 1.00 94.31 90 ILE A N 1
ATOM 701 C CA . ILE A 1 90 ? -6.540 10.024 1.115 1.00 94.31 90 ILE A CA 1
ATOM 702 C C . ILE A 1 90 ? -6.067 9.623 2.514 1.00 94.31 90 ILE A C 1
ATOM 704 O O . ILE A 1 90 ? -5.916 10.487 3.377 1.00 94.31 90 ILE A O 1
ATOM 708 N N . LEU A 1 91 ? -5.787 8.335 2.730 1.00 93.06 91 LEU A N 1
ATOM 709 C CA . LEU A 1 91 ? -5.221 7.833 3.979 1.00 93.06 91 LEU A CA 1
ATOM 710 C C . LEU A 1 91 ? -3.896 8.539 4.294 1.00 93.06 91 LEU A C 1
ATOM 712 O O . LEU A 1 91 ? -3.716 9.047 5.400 1.00 93.06 91 LEU A O 1
ATOM 716 N N . LEU A 1 92 ? -2.987 8.610 3.318 1.00 94.75 92 LEU A N 1
ATOM 717 C CA . LEU A 1 92 ? -1.690 9.260 3.489 1.00 94.75 92 LEU A CA 1
ATOM 718 C C . LEU A 1 92 ? -1.842 10.758 3.777 1.00 94.75 92 LEU A C 1
ATOM 720 O O . LEU A 1 92 ? -1.188 11.274 4.682 1.00 94.75 92 LEU A O 1
ATOM 724 N N . ILE A 1 93 ? -2.742 11.439 3.061 1.00 97.31 93 ILE A N 1
ATOM 725 C CA . ILE A 1 93 ? -3.077 12.847 3.306 1.00 97.31 93 ILE A CA 1
ATOM 726 C C . ILE A 1 93 ? -3.552 13.029 4.747 1.00 97.31 93 ILE A C 1
ATOM 728 O O . ILE A 1 93 ? -3.041 13.901 5.444 1.00 97.31 93 ILE A O 1
ATOM 732 N N . ALA A 1 94 ? -4.486 12.201 5.217 1.00 97.31 94 ALA A N 1
ATOM 733 C CA . ALA A 1 94 ? -5.014 12.292 6.574 1.00 97.31 94 ALA A CA 1
ATOM 734 C C . ALA A 1 94 ? -3.922 12.071 7.635 1.00 97.31 94 ALA A C 1
ATOM 736 O O . ALA A 1 94 ? -3.845 12.829 8.603 1.00 97.31 94 ALA A O 1
ATOM 737 N N . LEU A 1 95 ? -3.045 11.081 7.432 1.00 96.62 95 LEU A N 1
ATOM 738 C CA . LEU A 1 95 ? -1.922 10.799 8.328 1.00 96.62 95 LEU A CA 1
ATOM 739 C C . LEU A 1 95 ? -0.929 11.959 8.384 1.00 96.62 95 LEU A C 1
ATOM 741 O O . LEU A 1 95 ? -0.562 12.398 9.471 1.00 96.62 95 LEU A O 1
ATOM 745 N N . PHE A 1 96 ? -0.519 12.485 7.231 1.00 96.94 96 PHE A N 1
ATOM 746 C CA . PHE A 1 96 ? 0.406 13.617 7.168 1.00 96.94 96 PHE A CA 1
ATOM 747 C C . PHE A 1 96 ? -0.211 14.885 7.745 1.00 96.94 96 PHE A C 1
ATOM 749 O O . PHE A 1 96 ? 0.476 15.650 8.418 1.00 96.94 96 PHE A O 1
ATOM 756 N N . TYR A 1 97 ? -1.509 15.089 7.540 1.00 97.56 97 TYR A N 1
ATOM 757 C CA . TYR A 1 97 ? -2.229 16.212 8.119 1.00 97.56 97 TYR A CA 1
ATOM 758 C C . TYR A 1 97 ? -2.270 16.119 9.649 1.00 97.56 97 TYR A C 1
ATOM 760 O O . TYR A 1 97 ? -1.902 17.072 10.338 1.00 97.56 97 TYR A O 1
ATOM 768 N N . ALA A 1 98 ? -2.628 14.950 10.189 1.00 97.25 98 ALA A N 1
ATOM 769 C CA . ALA A 1 98 ? -2.605 14.695 11.626 1.00 97.25 98 ALA A CA 1
ATOM 770 C C . ALA A 1 98 ? -1.192 14.864 12.207 1.00 97.25 98 ALA A C 1
ATOM 772 O O . ALA A 1 98 ? -1.017 15.548 13.215 1.00 97.25 98 ALA A O 1
ATOM 77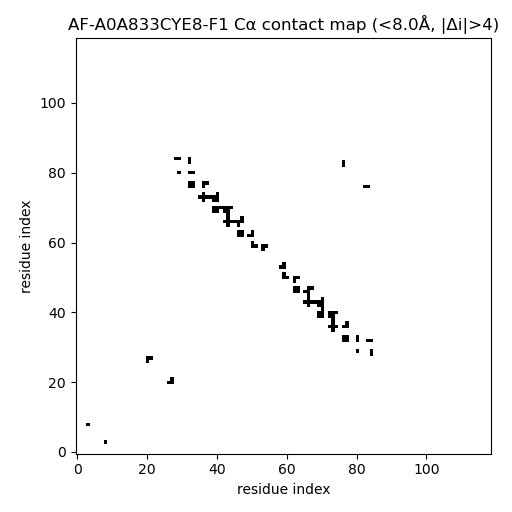3 N N . GLN A 1 99 ? -0.175 14.307 11.545 1.00 96.25 99 GLN A N 1
ATOM 774 C CA . GLN A 1 99 ? 1.221 14.452 11.951 1.00 96.25 99 GLN A CA 1
ATOM 775 C C . GLN A 1 99 ? 1.651 15.924 11.954 1.00 96.25 99 GLN A C 1
ATOM 777 O O . GLN A 1 99 ? 2.240 16.380 12.930 1.00 96.25 99 GLN A O 1
ATOM 782 N N . GLY A 1 100 ? 1.320 16.682 10.907 1.00 95.69 100 GLY A N 1
ATOM 783 C CA . GLY A 1 100 ? 1.623 18.108 10.813 1.00 95.69 100 GLY A CA 1
ATOM 784 C C . GLY A 1 100 ? 1.006 18.904 11.961 1.00 95.69 100 GLY A C 1
ATOM 785 O O . GLY A 1 100 ? 1.701 19.688 12.606 1.00 95.69 100 GLY A O 1
ATOM 786 N N . ILE A 1 101 ? -0.267 18.650 12.284 1.00 97.00 101 ILE A N 1
ATOM 787 C CA . ILE A 1 101 ? -0.944 19.280 13.427 1.00 97.00 101 ILE A CA 1
ATOM 788 C C . ILE A 1 101 ? -0.229 18.942 14.738 1.00 97.00 101 ILE A C 1
ATOM 790 O O . ILE A 1 101 ? 0.076 19.844 15.519 1.00 97.00 101 ILE A O 1
ATOM 794 N N . LEU A 1 102 ? 0.074 17.664 14.978 1.00 96.19 102 LEU A N 1
ATOM 795 C CA . LEU A 1 102 ? 0.773 17.231 16.188 1.00 96.19 102 LEU A CA 1
ATOM 796 C C . LEU A 1 102 ? 2.150 17.892 16.306 1.00 96.19 102 LEU A C 1
ATOM 798 O O . LEU A 1 102 ? 2.493 18.401 17.370 1.00 96.19 102 LEU A O 1
ATOM 802 N N . THR A 1 103 ? 2.918 17.952 15.216 1.00 93.81 103 THR A N 1
ATOM 803 C CA . THR A 1 103 ? 4.223 18.624 15.186 1.00 93.81 103 THR A CA 1
ATOM 804 C C . THR A 1 103 ? 4.102 20.112 15.513 1.00 93.81 103 THR A C 1
ATOM 806 O O . THR A 1 103 ? 4.915 20.628 16.277 1.00 93.81 103 THR A O 1
ATOM 809 N N . ILE A 1 104 ? 3.080 20.801 14.998 1.00 94.56 104 ILE A N 1
ATOM 810 C CA . ILE A 1 104 ? 2.825 22.210 15.322 1.00 94.56 104 ILE A CA 1
ATOM 811 C C . ILE A 1 104 ? 2.524 22.369 16.820 1.00 94.56 104 ILE A C 1
ATOM 813 O O . ILE A 1 104 ? 3.134 23.208 17.484 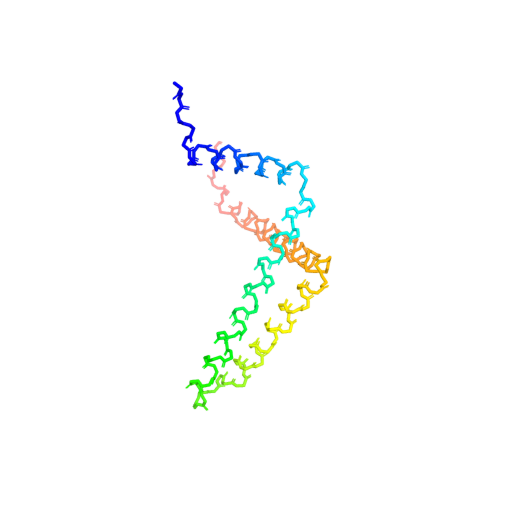1.00 94.56 104 ILE A O 1
ATOM 817 N N . ILE A 1 105 ? 1.633 21.538 17.374 1.00 94.12 105 ILE A N 1
ATOM 818 C CA . ILE A 1 105 ? 1.276 21.559 18.802 1.00 94.12 105 ILE A CA 1
ATOM 819 C C . ILE A 1 105 ? 2.514 21.324 19.674 1.00 94.12 105 ILE A C 1
ATOM 821 O O . ILE A 1 105 ? 2.775 22.104 20.593 1.00 94.12 105 ILE A O 1
ATOM 825 N N . PHE A 1 106 ? 3.303 20.290 19.374 1.00 89.88 106 PHE A N 1
ATOM 826 C CA . PHE A 1 106 ? 4.525 19.984 20.116 1.00 89.88 106 PHE A CA 1
ATOM 827 C C . PHE A 1 106 ? 5.577 21.086 19.983 1.00 89.88 106 PHE A C 1
ATOM 829 O O . PHE A 1 106 ? 6.217 21.433 20.973 1.00 89.88 106 PHE A O 1
ATOM 836 N N . GLY A 1 107 ? 5.703 21.703 18.806 1.00 87.94 107 GLY A N 1
ATOM 837 C CA . GLY A 1 107 ? 6.584 22.849 18.597 1.00 87.94 107 GLY A CA 1
ATOM 838 C C . GLY A 1 107 ? 6.223 24.037 19.494 1.00 87.94 107 GLY A C 1
ATOM 839 O O . GLY A 1 107 ? 7.107 24.669 20.074 1.00 87.94 107 GLY A O 1
ATOM 840 N N . PHE A 1 108 ? 4.931 24.319 19.681 1.00 87.06 108 PHE A N 1
ATOM 841 C CA . PHE A 1 108 ? 4.482 25.355 20.616 1.00 87.06 108 PHE A CA 1
ATOM 842 C C . PHE A 1 108 ? 4.646 24.958 22.088 1.00 87.06 108 PHE A C 1
ATOM 844 O O . PHE A 1 108 ? 4.926 25.826 22.912 1.00 87.06 108 PHE A O 1
ATOM 851 N N . GLN A 1 109 ? 4.505 23.676 22.435 1.00 82.75 109 GLN A N 1
ATOM 852 C CA . GLN A 1 109 ? 4.759 23.191 23.796 1.00 82.75 109 GLN A CA 1
ATOM 853 C C . GLN A 1 109 ? 6.246 23.283 24.166 1.00 82.75 109 GLN A C 1
ATOM 855 O O . GLN A 1 109 ? 6.573 23.821 25.220 1.00 82.75 109 GLN A O 1
ATOM 860 N N . GLN A 1 110 ? 7.158 22.867 23.283 1.00 73.81 110 GLN A N 1
ATOM 861 C CA . GLN A 1 110 ? 8.604 22.969 23.525 1.00 73.81 110 GLN A CA 1
ATOM 862 C C . GLN A 1 110 ? 9.115 24.412 23.548 1.00 73.81 110 GLN A C 1
ATOM 864 O O . GLN A 1 110 ? 10.052 24.711 24.289 1.00 73.81 110 GLN A O 1
ATOM 869 N N . ARG A 1 111 ? 8.467 25.338 22.826 1.00 62.94 111 ARG A N 1
ATOM 870 C CA . ARG A 1 111 ? 8.747 26.780 22.957 1.00 62.94 111 ARG A CA 1
ATOM 871 C C . ARG A 1 111 ? 8.444 27.341 24.350 1.00 62.94 111 ARG A C 1
ATOM 873 O O . ARG A 1 111 ? 9.062 28.330 24.724 1.00 62.94 111 ARG A O 1
ATOM 880 N N . LYS A 1 112 ? 7.536 26.735 25.125 1.00 58.47 112 LYS A N 1
ATOM 881 C CA . LYS A 1 112 ? 7.253 27.179 26.504 1.00 58.47 112 LYS A CA 1
ATOM 882 C C . LYS A 1 112 ? 8.357 26.777 27.488 1.00 58.47 112 LYS A C 1
ATOM 884 O O . LYS A 1 112 ? 8.629 27.523 28.417 1.00 58.47 112 LYS A O 1
ATOM 889 N N . GLU A 1 113 ? 9.024 25.651 27.241 1.00 60.47 113 GLU A N 1
ATOM 890 C CA . GLU A 1 113 ? 10.145 25.149 28.056 1.00 60.47 113 GLU A CA 1
ATOM 891 C C . GLU A 1 113 ? 11.494 25.801 27.679 1.00 60.47 113 GLU A C 1
ATOM 893 O O . GLU A 1 113 ? 12.397 25.911 28.502 1.00 60.47 113 GLU A O 1
ATOM 898 N N . THR A 1 114 ? 11.644 26.294 26.443 1.00 57.53 114 THR A N 1
ATOM 899 C CA . THR A 1 114 ? 12.896 26.906 25.943 1.00 57.53 114 THR A CA 1
ATOM 900 C C . THR A 1 114 ? 13.020 28.416 26.194 1.00 57.53 114 THR A C 1
ATOM 902 O O . THR A 1 114 ? 13.942 29.050 25.683 1.00 57.53 114 THR A O 1
ATOM 905 N N . GLN A 1 115 ? 12.173 29.004 27.052 1.00 55.38 115 GLN A N 1
ATOM 906 C CA . GLN A 1 115 ? 12.251 30.426 27.437 1.00 55.38 115 GLN A CA 1
ATOM 907 C C . GLN A 1 115 ? 13.537 30.793 28.222 1.00 55.38 115 GLN A C 1
ATOM 909 O O . GLN A 1 115 ? 13.771 31.966 28.498 1.00 55.38 115 GLN A O 1
ATOM 914 N N . TYR A 1 116 ? 14.391 29.818 28.560 1.00 58.41 116 TYR A N 1
ATOM 915 C CA . TYR A 1 116 ? 15.650 30.025 29.291 1.00 58.41 116 TYR A CA 1
ATOM 916 C C . TYR A 1 116 ? 16.915 30.070 28.423 1.00 58.41 116 TYR A C 1
ATOM 918 O O . TYR A 1 116 ? 17.989 30.324 28.958 1.00 58.41 116 TYR A O 1
ATOM 926 N N . TRP A 1 117 ? 16.826 29.847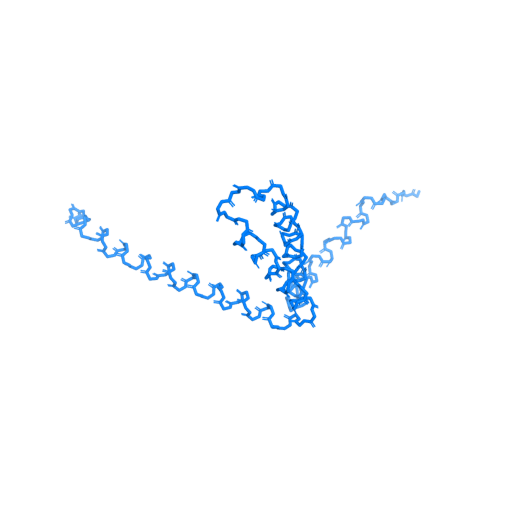 27.108 1.00 59.00 117 TRP A N 1
ATOM 927 C CA . TRP A 1 117 ? 17.978 29.960 26.199 1.00 59.00 117 TRP A CA 1
ATOM 928 C C . TRP A 1 117 ? 17.799 31.124 25.223 1.00 59.00 117 TRP A C 1
ATOM 930 O O . TRP A 1 117 ? 17.863 30.977 24.006 1.00 59.00 117 TRP A O 1
ATOM 940 N N . VAL A 1 118 ? 17.565 32.306 25.798 1.00 62.78 118 VAL A N 1
ATOM 941 C CA . VAL A 1 118 ? 17.927 33.574 25.161 1.00 62.78 118 VAL A CA 1
ATOM 942 C C . VAL A 1 118 ? 19.328 33.908 25.667 1.00 62.78 118 VAL A C 1
ATOM 944 O O . VAL A 1 118 ? 19.481 34.555 26.703 1.00 62.78 118 VAL A O 1
ATOM 947 N N . TRP A 1 119 ? 20.339 33.383 24.983 1.00 57.28 119 TRP A N 1
ATOM 948 C CA . TRP A 1 119 ? 21.666 33.988 24.980 1.00 57.28 119 TRP A CA 1
ATOM 949 C C . TRP A 1 119 ? 21.880 34.619 23.606 1.00 57.28 119 TRP A C 1
ATOM 951 O O . TRP A 1 119 ? 21.419 34.011 22.611 1.00 57.28 119 TRP A O 1
#

Secondary structure (DSSP, 8-state):
--PPPHHHHHHHHHHHHHHHHHH-HHHHHHHHHHHHHHHHHHHHHHHHHHHHHTTTSTTHHHHHHHHHHHHHHHHHHHH-HHHHHHHHHHHHHHHHHHHHHHHHHHHHHHHHHGGG---